Protein AF-A0A3B7RAK1-F1 (afdb_monomer_lite)

pLDDT: mean 85.75, std 10.24, range [51.78, 96.56]

Organism: NCBI:txid2319843

Secondary structure (DSSP, 8-state):
-EEEEEEEESSSSPPTT-EEEETTTTEEEE--TTSEEEEE--HHHHHHH-EEEEEE--TTSPPEEEEEETTSSS-EEEEE--HHHHHHHHHTT-

Radius of gyration: 14.2 Å; chains: 1; bounding box: 39×22×36 Å

Foldseek 3Di:
DKAKAFEAEPDDFQDWQFWKAWPQLRDTWTAHSNRMTMDDDDPVSLVVRQKTKIWTDDPPWDIWIDIDRRPDDDHDYHYTDGPVRVVVVVVVVD

Structure (mmCIF, N/CA/C/O backbone):
data_AF-A0A3B7RAK1-F1
#
_entry.id   AF-A0A3B7RAK1-F1
#
loop_
_atom_site.group_PDB
_atom_site.id
_atom_site.type_symbol
_atom_site.label_atom_id
_atom_site.label_alt_id
_atom_site.label_comp_id
_atom_site.label_asym_id
_atom_site.label_entity_id
_atom_site.label_seq_id
_atom_site.pdbx_PDB_ins_code
_atom_site.Cartn_x
_atom_site.Cartn_y
_atom_site.Cartn_z
_atom_site.occupancy
_atom_site.B_iso_or_equiv
_atom_site.auth_seq_id
_atom_site.auth_comp_id
_atom_site.auth_asym_id
_atom_site.auth_atom_id
_atom_site.pdbx_PDB_model_num
ATOM 1 N N . MET A 1 1 ? -12.130 3.850 8.930 1.00 78.88 1 MET A N 1
ATOM 2 C CA . MET A 1 1 ? -11.192 4.815 8.322 1.00 78.88 1 MET A CA 1
ATOM 3 C C . MET A 1 1 ? -10.821 4.343 6.925 1.00 78.88 1 MET A C 1
ATOM 5 O O . MET A 1 1 ? -10.650 3.140 6.747 1.00 78.88 1 MET A O 1
ATOM 9 N N . TYR A 1 2 ? -10.704 5.269 5.971 1.00 77.50 2 TYR A N 1
ATOM 10 C CA . TYR A 1 2 ? -10.346 4.981 4.583 1.00 77.50 2 TYR A CA 1
ATOM 11 C C . TYR A 1 2 ? -8.986 5.593 4.230 1.00 77.50 2 TYR A C 1
ATOM 13 O O . TYR A 1 2 ? -8.809 6.804 4.352 1.00 77.50 2 TYR A O 1
ATOM 21 N N . CYS A 1 3 ? -8.051 4.760 3.776 1.00 82.12 3 CYS A N 1
ATOM 22 C CA . CYS A 1 3 ? -6.773 5.186 3.212 1.00 82.12 3 CYS A CA 1
ATOM 23 C C . CYS A 1 3 ? -6.663 4.675 1.776 1.00 82.12 3 CYS A C 1
ATOM 25 O O . CYS A 1 3 ? -7.151 3.593 1.449 1.00 82.12 3 CYS A O 1
ATOM 27 N N . TRP A 1 4 ? -5.977 5.423 0.922 1.00 88.19 4 TRP A N 1
ATOM 28 C CA . TRP A 1 4 ? -5.732 5.013 -0.455 1.00 88.19 4 TRP A CA 1
ATOM 29 C C . TRP A 1 4 ? -4.346 5.452 -0.907 1.00 88.19 4 TRP A C 1
ATOM 31 O O . TRP A 1 4 ? -3.688 6.276 -0.267 1.00 88.19 4 TRP A O 1
ATOM 41 N N . GLY A 1 5 ? -3.888 4.875 -2.005 1.00 88.38 5 GLY A N 1
ATOM 42 C CA . GLY A 1 5 ? -2.611 5.226 -2.591 1.00 88.38 5 GLY A CA 1
ATOM 43 C C . GLY A 1 5 ? -2.444 4.647 -3.978 1.00 88.38 5 GLY A C 1
ATOM 44 O O . GLY A 1 5 ? -3.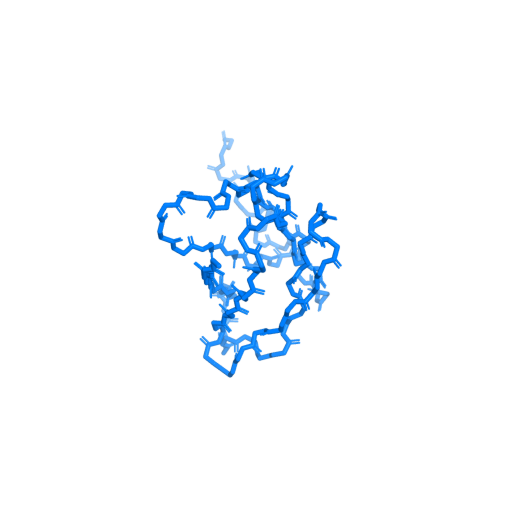355 4.025 -4.527 1.00 88.38 5 GLY A O 1
ATOM 45 N N . TYR A 1 6 ? -1.269 4.867 -4.540 1.00 88.75 6 TYR A N 1
ATOM 46 C CA . TYR A 1 6 ? -0.892 4.349 -5.840 1.00 88.75 6 TYR A CA 1
ATOM 47 C C . TYR A 1 6 ? 0.554 3.879 -5.832 1.00 88.75 6 TYR A C 1
ATOM 49 O O . TYR A 1 6 ? 1.422 4.447 -5.162 1.00 88.75 6 TYR A O 1
ATOM 57 N N . VAL A 1 7 ? 0.789 2.823 -6.603 1.00 84.06 7 VAL A N 1
ATOM 58 C CA . VAL A 1 7 ? 2.124 2.346 -6.934 1.00 84.06 7 VAL A CA 1
ATOM 59 C C . VAL A 1 7 ? 2.386 2.678 -8.396 1.00 84.06 7 VAL A C 1
ATOM 61 O O . VAL A 1 7 ? 1.657 2.235 -9.285 1.00 84.06 7 VAL A O 1
ATOM 64 N N . SER A 1 8 ? 3.421 3.472 -8.642 1.00 80.00 8 SER A N 1
ATOM 65 C CA . SER A 1 8 ? 3.889 3.833 -9.982 1.00 80.00 8 SER A CA 1
ATOM 66 C C . SER A 1 8 ? 5.249 3.200 -10.250 1.00 80.00 8 SER A C 1
ATOM 68 O O . SER A 1 8 ? 6.116 3.198 -9.380 1.00 80.00 8 SER A O 1
ATOM 70 N N . GLY A 1 9 ? 5.435 2.664 -11.458 1.00 70.94 9 GLY A N 1
ATOM 71 C CA . GLY A 1 9 ? 6.754 2.328 -11.999 1.00 70.94 9 GLY A CA 1
ATOM 72 C C . GLY A 1 9 ? 7.269 3.454 -12.898 1.00 70.94 9 GLY A C 1
ATOM 73 O O . GLY A 1 9 ? 6.469 4.202 -13.458 1.00 70.94 9 GLY A O 1
ATOM 74 N N . TYR A 1 10 ? 8.591 3.575 -13.036 1.00 63.09 10 TYR A N 1
ATOM 75 C CA . TYR A 1 10 ? 9.236 4.616 -13.849 1.00 63.09 10 TYR A CA 1
ATOM 76 C C . TYR A 1 10 ? 9.022 4.437 -15.366 1.00 63.09 10 TYR A C 1
ATOM 78 O O . TYR A 1 10 ? 8.935 5.423 -16.096 1.00 63.09 10 TYR A O 1
ATOM 86 N N . ARG A 1 11 ? 8.875 3.198 -15.861 1.00 58.56 11 ARG A N 1
ATOM 87 C CA . ARG A 1 11 ? 8.567 2.898 -17.272 1.00 58.56 11 ARG A CA 1
ATOM 88 C C . ARG A 1 11 ? 7.640 1.689 -17.379 1.00 58.56 11 ARG A C 1
ATOM 90 O O . ARG A 1 11 ? 7.969 0.618 -16.881 1.00 58.56 11 ARG A O 1
ATOM 97 N N . GLY A 1 12 ? 6.504 1.858 -18.053 1.00 55.75 12 GLY A N 1
ATOM 98 C CA . GLY A 1 12 ? 5.577 0.769 -18.380 1.00 55.75 12 GLY A CA 1
ATOM 99 C C . GLY A 1 12 ? 4.224 0.825 -17.658 1.00 55.75 12 GLY A C 1
ATOM 100 O O . GLY A 1 12 ? 3.981 1.720 -16.844 1.00 55.75 12 GLY A O 1
ATOM 101 N N . PRO A 1 13 ? 3.307 -0.100 -17.998 1.00 56.03 13 PRO A N 1
ATOM 102 C CA . PRO A 1 13 ? 1.959 -0.132 -17.443 1.00 56.03 13 PRO A CA 1
ATOM 103 C C . PRO A 1 13 ? 2.002 -0.257 -15.919 1.00 56.03 13 PRO A C 1
ATOM 105 O O . PRO A 1 13 ? 2.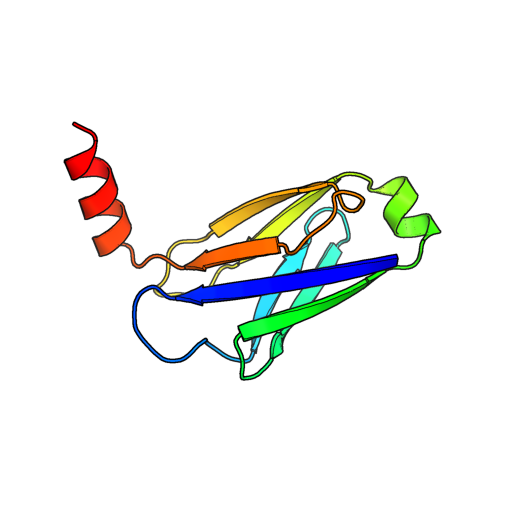832 -0.977 -15.362 1.00 56.03 13 PRO A O 1
ATOM 108 N N . ARG A 1 14 ? 1.098 0.459 -15.239 1.00 65.56 14 ARG A N 1
ATOM 109 C CA . ARG A 1 14 ? 0.981 0.422 -13.777 1.00 65.56 14 ARG A CA 1
ATOM 110 C C . ARG A 1 14 ? 0.770 -1.031 -13.343 1.00 65.56 14 ARG A C 1
ATOM 112 O O . ARG A 1 14 ? -0.219 -1.628 -13.771 1.00 65.56 14 ARG A O 1
ATOM 119 N N . PRO A 1 15 ? 1.672 -1.629 -12.546 1.00 67.00 15 PRO A N 1
ATOM 120 C CA . PRO A 1 15 ? 1.575 -3.057 -12.319 1.00 67.00 15 PRO A CA 1
ATOM 121 C C . PRO A 1 15 ? 0.350 -3.354 -11.441 1.00 67.00 15 PRO A C 1
ATOM 123 O O . PRO A 1 15 ? 0.159 -2.788 -10.359 1.00 67.00 15 PRO A O 1
ATOM 126 N N . ALA A 1 16 ? -0.526 -4.216 -11.948 1.00 79.00 16 ALA A N 1
ATOM 127 C CA . ALA A 1 16 ? -1.676 -4.726 -11.217 1.00 79.00 16 ALA A CA 1
ATOM 128 C C . ALA A 1 16 ? -1.223 -5.789 -10.206 1.00 79.00 16 ALA A C 1
ATOM 130 O O . ALA A 1 16 ? -0.201 -6.445 -10.404 1.00 79.00 16 ALA A O 1
ATOM 131 N N . ARG A 1 17 ? -2.016 -6.014 -9.152 1.00 87.62 17 ARG A N 1
ATOM 132 C CA . ARG A 1 17 ? -1.788 -7.063 -8.142 1.00 87.62 17 ARG A CA 1
ATOM 133 C C . ARG A 1 17 ? -0.442 -6.970 -7.408 1.00 87.62 17 ARG A C 1
ATOM 135 O O . ARG A 1 17 ? 0.065 -7.977 -6.920 1.00 87.62 17 ARG A O 1
ATOM 142 N N . ILE A 1 18 ? 0.119 -5.773 -7.261 1.00 90.56 18 ILE A N 1
ATOM 143 C CA . ILE A 1 18 ? 1.320 -5.559 -6.448 1.00 90.56 18 ILE A CA 1
ATOM 144 C C . ILE A 1 18 ? 0.940 -5.647 -4.969 1.00 90.56 18 ILE A C 1
ATOM 146 O O . ILE A 1 18 ? 0.045 -4.909 -4.546 1.00 90.56 18 ILE A O 1
ATOM 150 N N . PRO A 1 19 ? 1.621 -6.478 -4.162 1.00 93.69 19 PRO A N 1
ATOM 151 C CA . PRO A 1 19 ? 1.405 -6.519 -2.724 1.00 93.69 19 PRO A CA 1
ATOM 152 C C . PRO A 1 19 ? 1.974 -5.261 -2.052 1.00 93.69 19 PRO A C 1
ATOM 154 O O . PRO A 1 19 ? 3.183 -5.019 -2.059 1.00 93.69 19 PRO A O 1
ATOM 157 N N . VAL A 1 20 ? 1.098 -4.488 -1.417 1.00 94.81 20 VAL A N 1
ATOM 158 C CA . VAL A 1 20 ? 1.433 -3.331 -0.582 1.00 94.81 20 VAL A CA 1
ATOM 159 C C . VAL A 1 20 ? 1.251 -3.730 0.877 1.00 94.81 20 VAL A C 1
ATOM 161 O O . VAL A 1 20 ? 0.136 -3.994 1.335 1.00 94.81 20 VAL A O 1
ATOM 164 N N . ARG A 1 21 ? 2.358 -3.799 1.615 1.00 96.56 21 ARG A N 1
ATOM 165 C CA . ARG A 1 21 ? 2.395 -4.284 2.996 1.00 96.56 21 ARG A CA 1
ATOM 166 C C . ARG A 1 21 ? 2.394 -3.130 3.989 1.00 96.56 21 ARG A C 1
ATOM 168 O O . ARG A 1 21 ? 3.277 -2.278 3.946 1.00 96.56 21 ARG A O 1
ATOM 175 N N . PHE A 1 22 ? 1.469 -3.191 4.938 1.00 95.88 22 PHE A N 1
ATOM 176 C CA . PHE A 1 22 ? 1.358 -2.313 6.100 1.00 95.88 22 PHE A CA 1
ATOM 177 C C . PHE A 1 22 ? 1.869 -3.057 7.337 1.00 95.88 22 PHE A C 1
ATOM 179 O O . PHE A 1 22 ? 1.266 -4.040 7.788 1.00 95.88 22 PHE A O 1
ATOM 186 N N . LYS A 1 23 ? 3.034 -2.654 7.849 1.00 95.81 23 LYS A N 1
ATOM 187 C CA . LYS A 1 23 ? 3.816 -3.445 8.809 1.00 95.81 23 LYS A CA 1
ATOM 188 C C . LYS A 1 23 ? 3.168 -3.520 10.192 1.00 95.81 23 LYS A C 1
ATOM 190 O O . LYS A 1 23 ? 3.042 -4.615 10.741 1.00 95.81 23 LYS A O 1
ATOM 195 N N . ARG A 1 24 ? 2.741 -2.386 10.748 1.00 95.69 24 ARG A N 1
ATOM 196 C CA . ARG A 1 24 ? 2.135 -2.266 12.085 1.00 95.69 24 ARG A CA 1
ATOM 197 C C . ARG A 1 24 ? 0.667 -2.667 12.070 1.00 95.69 24 ARG A C 1
ATOM 199 O O . ARG A 1 24 ? 0.221 -3.328 13.003 1.00 95.69 24 ARG A O 1
ATOM 206 N N . LEU A 1 25 ? -0.063 -2.380 10.990 1.00 94.50 25 LEU A N 1
ATOM 207 C CA . LEU A 1 25 ? -1.415 -2.911 10.799 1.00 94.50 25 LEU A CA 1
ATOM 208 C C . LEU A 1 25 ? -1.434 -4.427 10.556 1.00 94.50 25 LEU A C 1
ATOM 210 O O . LEU A 1 25 ? -2.486 -5.041 10.757 1.00 94.50 25 LEU A O 1
ATOM 214 N N . ARG A 1 26 ? -0.302 -5.027 10.158 1.00 94.69 26 ARG A N 1
ATOM 215 C CA . ARG A 1 26 ? -0.170 -6.445 9.778 1.00 94.69 26 ARG A CA 1
ATOM 216 C C . ARG A 1 26 ? -1.156 -6.830 8.672 1.00 94.69 26 ARG A C 1
ATOM 218 O O . ARG A 1 26 ? -1.867 -7.824 8.780 1.00 94.69 26 ARG A O 1
ATOM 225 N N . LEU A 1 27 ? -1.229 -6.001 7.634 1.00 94.69 27 LEU A N 1
ATOM 226 C CA . LEU A 1 27 ? -2.133 -6.184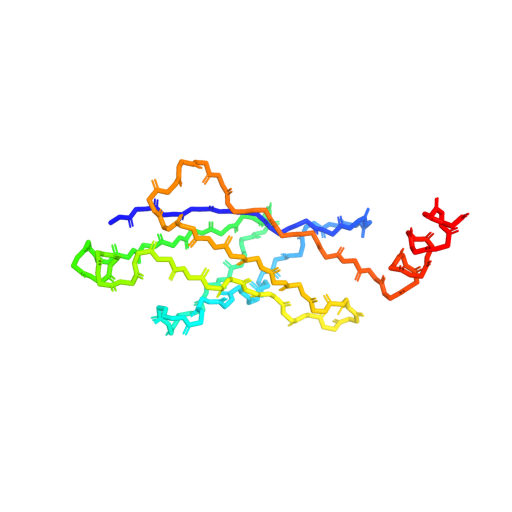 6.499 1.00 94.69 27 LEU A CA 1
ATOM 227 C C . LEU A 1 27 ? -1.370 -6.063 5.183 1.00 94.69 27 LEU A C 1
ATOM 229 O O . LEU A 1 27 ? -0.378 -5.340 5.087 1.00 94.69 27 LEU A O 1
ATOM 233 N N . THR A 1 28 ? -1.886 -6.742 4.166 1.00 95.88 28 THR A N 1
ATOM 234 C CA . THR A 1 28 ? -1.430 -6.615 2.784 1.00 95.88 28 THR A CA 1
ATOM 235 C C . THR A 1 28 ? -2.642 -6.319 1.921 1.00 95.88 28 THR A C 1
ATOM 237 O O . THR A 1 28 ? -3.645 -7.027 2.000 1.00 95.88 28 THR A O 1
ATOM 240 N N . VAL A 1 29 ? -2.546 -5.274 1.109 1.00 95.12 29 VAL A N 1
ATOM 241 C CA . VAL A 1 29 ? -3.518 -4.969 0.054 1.00 95.12 29 VAL A CA 1
ATOM 242 C C . VAL A 1 29 ? -2.838 -5.111 -1.297 1.00 95.12 29 VAL A C 1
ATOM 244 O O . VAL A 1 29 ? -1.612 -5.146 -1.376 1.00 95.12 29 VAL A O 1
ATOM 247 N N . TYR A 1 30 ? -3.630 -5.204 -2.355 1.00 93.81 30 TYR A N 1
ATOM 248 C CA . TYR A 1 30 ? -3.120 -5.383 -3.706 1.00 93.81 30 TYR A CA 1
ATOM 249 C C . TYR A 1 30 ? -3.541 -4.217 -4.585 1.00 93.81 30 TYR A C 1
ATOM 251 O O . TYR A 1 30 ? -4.655 -3.705 -4.446 1.00 93.81 30 TYR A O 1
ATOM 259 N N . THR A 1 31 ? -2.657 -3.802 -5.490 1.00 92.38 31 THR A N 1
ATOM 260 C CA . THR A 1 31 ? -3.010 -2.784 -6.478 1.00 92.38 31 THR A CA 1
ATOM 261 C C . THR A 1 31 ? -4.044 -3.306 -7.473 1.00 92.38 31 THR A C 1
ATOM 263 O O . THR A 1 31 ? -4.037 -4.469 -7.888 1.00 92.38 31 THR A O 1
ATOM 266 N N . GLN A 1 32 ? -4.942 -2.417 -7.867 1.00 91.19 32 GLN A N 1
ATOM 267 C CA . GLN A 1 32 ? -5.898 -2.566 -8.950 1.00 91.19 32 GLN A CA 1
ATOM 268 C C . GLN A 1 32 ? -5.189 -2.406 -10.310 1.00 91.19 32 GLN A C 1
ATOM 270 O O . GLN A 1 32 ? -4.023 -1.997 -10.349 1.00 91.19 32 GLN A O 1
ATOM 275 N N . PRO A 1 33 ? -5.857 -2.715 -11.440 1.00 86.75 33 PRO A N 1
ATOM 276 C CA . PRO A 1 33 ? -5.265 -2.590 -12.778 1.00 86.75 33 PRO A CA 1
ATOM 277 C C . PRO A 1 33 ? -4.732 -1.196 -13.132 1.00 86.75 33 PRO A C 1
ATOM 279 O O . PRO A 1 33 ? -3.866 -1.057 -13.985 1.00 86.75 33 PRO A O 1
ATOM 282 N N . ASP A 1 34 ? -5.222 -0.159 -12.462 1.00 85.12 34 ASP A N 1
ATOM 283 C CA . ASP A 1 34 ? -4.785 1.226 -12.628 1.00 85.12 34 ASP A CA 1
ATOM 284 C C . ASP A 1 34 ? -3.684 1.643 -11.633 1.00 85.12 34 ASP A C 1
ATOM 286 O O . ASP A 1 34 ? -3.414 2.837 -11.473 1.00 85.12 34 ASP A O 1
ATOM 290 N N . GLY A 1 35 ? -3.072 0.684 -10.931 1.00 85.94 35 GLY A N 1
ATOM 291 C CA . GLY A 1 35 ? -2.022 0.902 -9.936 1.00 85.94 35 GLY A CA 1
ATOM 292 C C . GLY A 1 35 ? -2.497 1.465 -8.595 1.00 85.94 35 GLY A C 1
ATOM 293 O O . GLY A 1 35 ? -1.667 1.650 -7.702 1.00 85.94 35 GLY A O 1
ATOM 294 N N . ARG A 1 36 ? -3.796 1.745 -8.416 1.00 91.12 36 ARG A N 1
ATOM 295 C CA . ARG A 1 36 ? -4.341 2.241 -7.144 1.00 91.12 36 ARG A CA 1
ATOM 296 C C . ARG A 1 36 ? -4.564 1.107 -6.159 1.00 91.12 36 ARG A C 1
ATOM 298 O O . ARG A 1 36 ? -4.785 -0.033 -6.546 1.00 91.12 36 ARG A O 1
ATOM 305 N N . PHE A 1 37 ? -4.551 1.410 -4.872 1.00 92.69 37 PHE A N 1
ATOM 306 C CA . PHE A 1 37 ? -5.002 0.488 -3.837 1.00 92.69 37 PHE A CA 1
ATOM 307 C C . PHE A 1 37 ? -5.871 1.219 -2.819 1.00 92.69 37 PHE A C 1
ATOM 309 O O . PHE A 1 37 ? -5.691 2.412 -2.556 1.00 92.69 37 PHE A O 1
ATOM 316 N N . HIS A 1 38 ? -6.786 0.472 -2.212 1.00 92.75 38 HIS A N 1
ATOM 317 C CA . HIS A 1 38 ? -7.668 0.952 -1.157 1.00 92.75 38 HIS A CA 1
ATOM 318 C C . HIS A 1 38 ? -7.447 0.132 0.109 1.00 92.75 38 HIS A C 1
ATOM 320 O O . HIS A 1 38 ? -7.225 -1.078 0.051 1.00 92.75 38 HIS A O 1
ATOM 326 N N . LEU A 1 39 ? -7.509 0.798 1.257 1.00 91.38 39 LEU A N 1
ATOM 327 C CA . LEU A 1 39 ? -7.337 0.191 2.564 1.00 91.38 39 LEU A CA 1
ATOM 328 C C . LEU A 1 39 ? -8.465 0.651 3.491 1.00 91.38 39 LEU A C 1
ATOM 330 O O . LEU A 1 39 ? -8.533 1.813 3.897 1.00 91.38 39 LEU A O 1
ATOM 334 N N . ASN A 1 40 ? -9.315 -0.305 3.858 1.00 90.94 40 ASN A N 1
ATOM 335 C CA . ASN A 1 40 ? -10.354 -0.134 4.863 1.00 90.94 40 ASN A CA 1
ATOM 336 C C . ASN A 1 40 ? -9.832 -0.637 6.207 1.00 90.94 40 ASN A C 1
ATOM 338 O O . ASN A 1 40 ? -9.498 -1.814 6.347 1.00 90.94 40 ASN A O 1
ATOM 342 N N . ILE A 1 41 ? -9.760 0.253 7.196 1.00 90.00 41 ILE A N 1
ATOM 343 C CA . ILE A 1 41 ? -9.286 -0.077 8.543 1.00 90.00 41 ILE A CA 1
ATOM 344 C C . ILE A 1 41 ? -10.394 0.256 9.546 1.00 90.00 41 ILE A C 1
ATOM 346 O O . ILE A 1 41 ? -10.909 1.385 9.518 1.00 90.00 41 ILE A O 1
ATOM 350 N N . PRO A 1 42 ? -10.739 -0.666 10.461 1.00 92.00 42 PRO A N 1
ATOM 351 C CA . PRO A 1 42 ? -11.530 -0.335 11.640 1.00 92.00 42 PRO A CA 1
ATOM 352 C C . PRO A 1 42 ? -10.926 0.861 12.391 1.00 92.00 42 PRO A C 1
ATOM 354 O O . PRO A 1 42 ? -9.705 0.960 12.540 1.00 92.00 42 PRO A O 1
ATOM 357 N N . LEU A 1 43 ? -11.768 1.812 12.808 1.00 90.81 43 LEU A N 1
ATOM 358 C CA . LEU A 1 43 ? -11.302 3.073 13.397 1.00 90.81 43 LEU A CA 1
ATOM 359 C C . LEU A 1 43 ? -10.496 2.841 14.684 1.00 90.81 43 LEU A C 1
ATOM 361 O O . LEU A 1 43 ? -9.455 3.459 14.874 1.00 90.81 43 LEU A O 1
ATOM 365 N N . ASP A 1 44 ? -10.928 1.904 15.521 1.00 94.31 44 ASP A N 1
ATOM 366 C CA . ASP A 1 44 ? -10.254 1.512 16.760 1.00 94.31 44 ASP A CA 1
ATOM 367 C C . ASP A 1 44 ? -8.830 0.978 16.511 1.00 94.31 44 ASP A C 1
ATOM 369 O O . ASP A 1 44 ? -7.898 1.275 17.261 1.00 94.31 44 ASP A O 1
ATOM 373 N N . LYS A 1 45 ? -8.635 0.220 15.426 1.00 92.75 45 LYS A N 1
ATOM 374 C CA . LYS A 1 45 ? -7.321 -0.275 15.009 1.00 92.75 45 LYS A CA 1
ATOM 375 C C . LYS A 1 45 ? -6.452 0.857 14.462 1.00 92.75 45 LYS A C 1
ATOM 377 O O . LYS A 1 45 ? -5.263 0.914 14.774 1.00 92.75 45 LYS A O 1
ATOM 382 N N . ALA A 1 46 ? -7.034 1.766 13.681 1.00 91.81 46 ALA A N 1
ATOM 383 C CA . ALA A 1 46 ? -6.322 2.929 13.157 1.00 91.81 46 ALA A CA 1
ATOM 384 C C . ALA A 1 46 ? -5.836 3.862 14.280 1.00 91.81 46 ALA A C 1
ATOM 386 O O . ALA A 1 46 ? -4.683 4.289 14.249 1.00 91.81 46 ALA A O 1
ATOM 387 N N . LEU A 1 47 ? -6.671 4.105 15.297 1.00 93.06 47 LEU A N 1
ATOM 388 C CA . LEU A 1 47 ? -6.325 4.903 16.480 1.00 93.06 47 LEU A CA 1
ATOM 389 C C . LEU A 1 47 ? -5.171 4.286 17.277 1.00 93.06 47 LEU A C 1
ATOM 391 O O . LEU A 1 47 ? -4.262 5.000 17.687 1.00 93.06 47 LEU A O 1
ATOM 395 N N . ARG A 1 48 ? -5.165 2.957 17.449 1.00 94.94 48 ARG A N 1
ATOM 396 C CA . ARG A 1 48 ? -4.076 2.246 18.140 1.00 94.94 48 ARG A CA 1
ATOM 397 C C . ARG A 1 48 ? -2.743 2.314 17.396 1.00 94.94 48 ARG A C 1
ATOM 399 O O . ARG A 1 48 ? -1.694 2.354 18.031 1.00 94.94 48 ARG A O 1
ATOM 406 N N . VAL A 1 49 ? -2.765 2.278 16.063 1.00 94.75 49 VAL A N 1
ATOM 407 C CA . VAL A 1 49 ? -1.535 2.291 15.257 1.00 94.75 49 VAL A CA 1
ATOM 408 C C . VAL A 1 49 ? -1.004 3.711 15.063 1.00 94.75 49 VAL A C 1
ATOM 410 O O . VAL A 1 49 ? 0.188 3.932 15.280 1.00 94.75 49 VAL A O 1
ATOM 413 N N . GLY A 1 50 ? -1.861 4.657 14.659 1.00 91.56 50 GLY A N 1
ATOM 414 C CA . GLY A 1 50 ? -1.541 6.069 14.402 1.00 91.56 50 GLY A CA 1
ATOM 415 C C . GLY A 1 50 ? -0.620 6.307 13.198 1.00 91.56 50 GLY A C 1
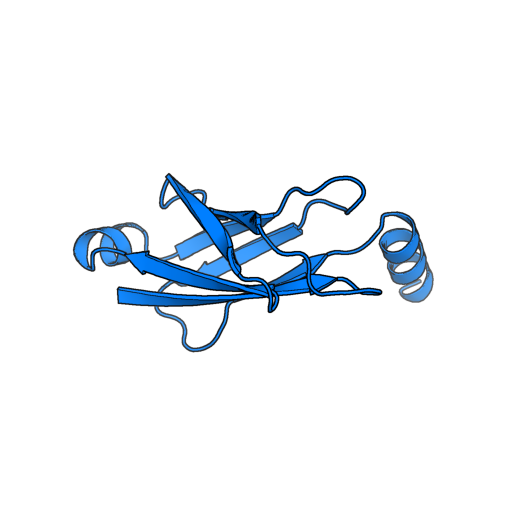ATOM 416 O O . GLY A 1 50 ? -0.961 7.031 12.265 1.00 91.56 50 GLY A O 1
ATOM 417 N N . HIS A 1 51 ? 0.537 5.653 13.190 1.00 95.19 51 HIS A N 1
ATOM 418 C CA . HIS A 1 51 ? 1.570 5.713 12.164 1.00 95.19 51 HIS A CA 1
ATOM 419 C C . HIS A 1 51 ? 1.973 4.298 11.744 1.00 95.19 51 HIS A C 1
ATOM 421 O O . HIS A 1 51 ? 2.141 3.443 12.608 1.00 95.19 51 HIS A O 1
ATOM 427 N N . ASP A 1 52 ? 2.178 4.043 10.456 1.00 95.00 52 ASP A N 1
ATOM 428 C CA . ASP A 1 52 ? 2.608 2.751 9.913 1.00 95.00 52 ASP A CA 1
ATOM 429 C C . ASP A 1 52 ? 3.801 2.903 8.950 1.00 95.00 52 ASP A C 1
ATOM 431 O O . ASP A 1 52 ? 4.048 3.977 8.412 1.00 95.00 52 ASP A O 1
ATOM 435 N N . GLU A 1 53 ? 4.534 1.817 8.726 1.00 95.69 53 GLU A N 1
ATOM 436 C CA . GLU A 1 53 ? 5.520 1.671 7.658 1.00 95.69 53 GLU A CA 1
ATOM 437 C C . GLU A 1 53 ? 4.867 0.880 6.520 1.00 95.69 53 GLU A C 1
ATOM 439 O O . GLU A 1 53 ? 4.469 -0.281 6.684 1.00 95.69 53 GLU A O 1
ATOM 444 N N . VAL A 1 54 ? 4.748 1.523 5.362 1.00 95.00 54 VAL A N 1
ATOM 445 C CA . VAL A 1 54 ? 4.162 0.943 4.153 1.00 95.00 54 VAL A CA 1
ATOM 446 C C . VAL A 1 54 ? 5.289 0.547 3.221 1.00 95.00 54 VAL A C 1
ATOM 448 O O . VAL A 1 54 ? 6.200 1.339 3.003 1.00 95.00 54 VAL A O 1
ATOM 451 N N . SER A 1 55 ? 5.251 -0.661 2.666 1.00 94.62 55 SER A N 1
ATOM 452 C CA . SER A 1 55 ? 6.314 -1.143 1.784 1.00 94.62 55 SER A CA 1
ATOM 453 C C . SER A 1 55 ? 5.805 -1.974 0.620 1.00 94.62 55 SER A C 1
ATOM 455 O O . SER A 1 55 ? 4.783 -2.654 0.715 1.00 94.62 55 SER A O 1
ATOM 457 N N . VAL A 1 56 ? 6.568 -1.944 -0.466 1.00 93.38 56 VAL A N 1
ATOM 458 C CA . VAL A 1 56 ? 6.419 -2.834 -1.615 1.00 93.38 56 VAL A CA 1
ATOM 459 C C . VAL A 1 56 ? 7.755 -3.520 -1.850 1.00 93.38 56 VAL A C 1
ATOM 461 O O . VAL A 1 56 ? 8.811 -2.884 -1.844 1.00 93.38 56 VAL A O 1
ATOM 464 N N . ASN A 1 57 ? 7.698 -4.833 -2.049 1.00 90.25 57 ASN A N 1
ATOM 465 C CA . ASN A 1 57 ? 8.832 -5.643 -2.464 1.00 90.25 57 ASN A CA 1
ATOM 466 C C . ASN A 1 57 ? 8.424 -6.424 -3.713 1.00 90.25 57 ASN A C 1
ATOM 468 O O . ASN A 1 57 ? 7.665 -7.386 -3.610 1.00 90.25 57 ASN A O 1
ATOM 472 N N . LEU A 1 58 ? 8.882 -5.969 -4.877 1.00 86.00 58 LEU A N 1
ATOM 473 C CA . LEU A 1 58 ? 8.520 -6.539 -6.169 1.00 86.00 58 LEU A CA 1
ATOM 474 C C . LEU A 1 58 ? 9.784 -6.674 -7.025 1.00 86.00 58 LEU A C 1
ATOM 476 O O . LEU A 1 58 ? 10.186 -5.693 -7.636 1.00 86.00 58 LEU A O 1
ATOM 480 N N . PRO A 1 59 ? 10.428 -7.847 -7.092 1.00 83.62 59 PRO A N 1
ATOM 481 C CA . PRO A 1 59 ? 11.546 -8.061 -8.007 1.00 83.62 59 PRO A CA 1
ATOM 482 C C . PRO A 1 59 ? 11.118 -7.857 -9.476 1.00 83.62 59 PRO A C 1
ATOM 4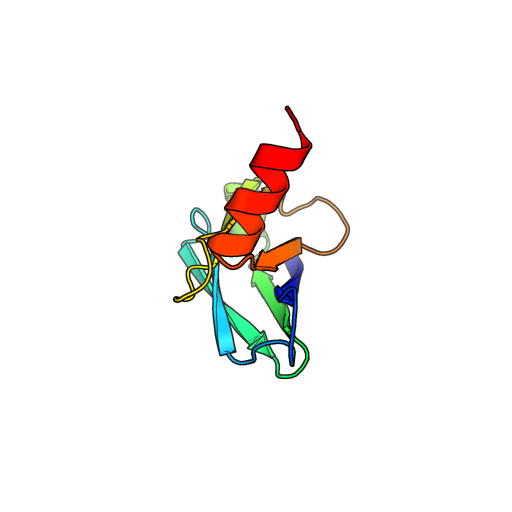84 O O . PRO A 1 59 ? 9.991 -8.217 -9.821 1.00 83.62 59 PRO A O 1
ATOM 487 N N . PRO A 1 60 ? 11.976 -7.296 -10.349 1.00 83.19 60 PRO A N 1
ATOM 488 C CA . PRO A 1 60 ? 13.366 -6.887 -10.111 1.00 83.19 60 PRO A CA 1
ATOM 489 C C . PRO A 1 60 ? 13.522 -5.479 -9.503 1.00 83.19 60 PRO A C 1
ATOM 491 O O . PRO A 1 60 ? 14.644 -4.990 -9.382 1.00 83.19 60 PRO A O 1
ATOM 494 N N . TYR A 1 61 ? 12.431 -4.804 -9.134 1.00 83.94 61 TYR A N 1
ATOM 495 C CA . TYR A 1 61 ? 12.478 -3.459 -8.566 1.00 83.94 61 TYR A CA 1
ATOM 496 C C . TYR A 1 61 ? 13.095 -3.448 -7.167 1.00 83.94 61 TYR A C 1
ATOM 498 O O . TYR A 1 61 ? 13.019 -4.407 -6.394 1.00 83.94 61 TYR A O 1
ATOM 506 N N . THR A 1 62 ? 13.680 -2.306 -6.824 1.00 84.75 62 THR A N 1
ATOM 507 C CA . THR A 1 62 ? 14.202 -2.057 -5.484 1.00 84.75 62 THR A CA 1
ATOM 508 C C . THR A 1 62 ? 13.045 -2.032 -4.489 1.00 84.75 62 THR A C 1
ATOM 510 O O . THR A 1 62 ? 11.985 -1.474 -4.774 1.00 84.75 62 THR A O 1
ATOM 513 N N . LYS A 1 63 ? 13.242 -2.610 -3.300 1.00 88.19 63 LYS A N 1
ATOM 514 C CA . LYS A 1 63 ? 12.272 -2.496 -2.206 1.00 88.19 63 LYS A CA 1
ATOM 515 C C . LYS A 1 63 ? 12.065 -1.021 -1.855 1.00 88.19 63 LYS A C 1
ATOM 517 O O . LYS A 1 63 ? 13.030 -0.304 -1.600 1.00 88.19 63 LYS A O 1
ATOM 522 N N . VAL A 1 64 ? 10.806 -0.607 -1.757 1.00 90.62 64 VAL A N 1
ATOM 523 C CA . VAL A 1 64 ? 10.427 0.759 -1.379 1.00 90.62 64 VAL A CA 1
ATOM 524 C C . VAL A 1 64 ? 9.645 0.716 -0.081 1.00 90.62 64 VAL A C 1
ATOM 526 O O . VAL A 1 64 ? 8.801 -0.160 0.115 1.00 90.62 64 VAL A O 1
ATOM 529 N N . SER A 1 65 ? 9.922 1.663 0.810 1.00 91.62 65 SER A N 1
ATOM 530 C CA . SER A 1 65 ? 9.186 1.841 2.057 1.00 91.62 65 SER A CA 1
ATOM 531 C C . SER A 1 65 ? 8.994 3.317 2.374 1.00 91.62 65 SER A C 1
ATOM 533 O O . SER A 1 65 ? 9.908 4.110 2.165 1.00 91.62 65 SER A O 1
ATOM 535 N N . ALA A 1 66 ? 7.834 3.667 2.918 1.00 89.88 66 ALA A N 1
ATOM 536 C CA . ALA A 1 66 ? 7.506 5.012 3.366 1.00 89.88 66 ALA A CA 1
ATOM 537 C C . ALA A 1 66 ? 6.789 4.962 4.721 1.00 89.88 66 ALA A C 1
ATOM 539 O O . ALA A 1 66 ? 5.932 4.105 4.952 1.00 89.88 66 ALA A O 1
ATOM 540 N N . GLY A 1 67 ? 7.124 5.898 5.610 1.00 92.19 67 GLY A N 1
ATOM 541 C CA . GLY A 1 67 ? 6.340 6.144 6.818 1.00 92.19 67 GLY A CA 1
ATOM 542 C C . GLY A 1 67 ? 5.025 6.833 6.460 1.00 92.19 67 GLY A C 1
ATOM 543 O O . GLY A 1 67 ? 5.003 7.763 5.653 1.00 92.19 67 GLY A O 1
ATOM 544 N N . LYS A 1 68 ? 3.917 6.393 7.053 1.00 91.56 68 LYS A N 1
ATOM 545 C CA . LYS A 1 68 ? 2.589 6.968 6.834 1.00 91.56 68 LYS A CA 1
ATOM 546 C C . LYS A 1 68 ? 1.887 7.195 8.161 1.00 91.56 68 LYS A C 1
ATOM 548 O O . LYS A 1 68 ? 1.538 6.252 8.863 1.00 91.56 68 LYS A O 1
ATOM 553 N N . ASN A 1 69 ? 1.579 8.456 8.455 1.00 92.75 69 ASN A N 1
ATOM 554 C CA . ASN A 1 69 ? 0.529 8.781 9.416 1.00 92.75 69 ASN A CA 1
ATOM 555 C C . ASN A 1 69 ? -0.821 8.404 8.793 1.00 92.75 69 ASN A C 1
ATOM 557 O O . ASN A 1 69 ? -1.178 8.933 7.737 1.00 92.75 69 ASN A O 1
ATOM 561 N N . LEU A 1 70 ? -1.552 7.486 9.428 1.00 90.75 70 LEU A N 1
ATOM 562 C CA . LEU A 1 70 ? -2.818 6.994 8.895 1.00 90.75 70 LEU A CA 1
ATOM 563 C C . LEU A 1 70 ? -3.817 8.142 8.731 1.00 90.75 70 LEU A C 1
ATOM 565 O O . LEU A 1 70 ? -4.521 8.171 7.732 1.00 90.75 70 LEU A O 1
ATOM 569 N N . PHE A 1 71 ? -3.814 9.118 9.644 1.00 90.50 71 PHE A N 1
ATOM 570 C CA . PHE A 1 71 ? -4.737 10.260 9.666 1.00 90.50 71 PHE A CA 1
ATOM 571 C C . PHE A 1 71 ? -4.293 11.442 8.804 1.00 90.50 71 PHE A C 1
ATOM 573 O O . PHE A 1 71 ? -5.049 12.400 8.655 1.00 90.50 71 PHE A O 1
ATOM 580 N N . ALA A 1 72 ? -3.092 11.393 8.220 1.00 90.25 72 ALA A N 1
ATOM 581 C CA . ALA A 1 72 ? -2.663 12.439 7.303 1.00 90.25 72 ALA A CA 1
ATOM 582 C C . ALA A 1 72 ? -3.483 12.374 6.004 1.00 90.25 72 ALA A C 1
ATOM 584 O O . ALA A 1 72 ? -3.608 11.281 5.433 1.00 90.25 72 ALA A O 1
ATOM 585 N N . PRO A 1 73 ? -3.984 13.519 5.507 1.00 87.38 73 PRO A N 1
ATOM 586 C CA . PRO A 1 73 ? -4.770 13.565 4.286 1.00 87.38 73 PRO A CA 1
ATOM 587 C C . PRO A 1 73 ? -3.943 13.132 3.072 1.00 87.38 73 PRO A C 1
ATOM 589 O O . PRO A 1 73 ? -2.710 13.124 3.087 1.00 87.38 73 PRO A O 1
ATOM 592 N N . GLY A 1 74 ? -4.655 12.794 2.002 1.00 87.50 74 GLY A N 1
ATOM 593 C CA . GLY A 1 74 ? -4.055 12.490 0.712 1.00 87.50 74 GLY A CA 1
ATOM 594 C C . GLY A 1 74 ? -3.507 11.064 0.568 1.00 87.50 74 GLY A C 1
ATOM 595 O O . GLY A 1 74 ? -3.466 10.277 1.527 1.00 87.50 74 GLY A O 1
ATOM 596 N N . PRO A 1 75 ? -3.121 10.721 -0.671 1.00 89.94 75 PRO A N 1
ATOM 597 C CA . PRO A 1 75 ? -2.708 9.379 -1.032 1.00 89.94 75 PRO A CA 1
ATOM 598 C C . PRO A 1 75 ? -1.338 8.998 -0.484 1.00 89.94 75 PRO A C 1
ATOM 600 O O . PRO A 1 75 ? -0.482 9.836 -0.209 1.00 89.94 75 PRO A O 1
ATOM 603 N N . ILE A 1 76 ? -1.119 7.692 -0.386 1.00 90.19 76 ILE A N 1
ATOM 604 C CA . ILE A 1 76 ? 0.210 7.109 -0.224 1.00 90.19 76 ILE A CA 1
ATOM 605 C C . ILE A 1 76 ? 0.812 6.900 -1.615 1.00 90.19 76 ILE A C 1
ATOM 607 O O . ILE A 1 76 ? 0.229 6.200 -2.442 1.00 90.19 76 ILE A O 1
ATOM 611 N N . THR A 1 77 ? 1.993 7.462 -1.848 1.00 89.44 77 THR A N 1
ATOM 612 C CA . THR A 1 77 ? 2.710 7.344 -3.122 1.00 89.44 77 THR A CA 1
ATOM 613 C C . THR A 1 77 ? 3.921 6.443 -2.957 1.00 89.44 77 THR A C 1
ATOM 615 O O . THR A 1 77 ? 4.781 6.719 -2.122 1.00 89.44 77 THR A O 1
ATOM 618 N N . LEU A 1 78 ? 4.009 5.381 -3.758 1.00 89.06 78 LEU A N 1
ATOM 619 C CA . LEU A 1 78 ? 5.157 4.474 -3.781 1.00 89.06 78 LEU A CA 1
ATOM 620 C C . LEU A 1 78 ? 5.691 4.370 -5.211 1.00 89.06 78 LEU A C 1
ATOM 622 O O . LEU A 1 78 ? 5.005 3.877 -6.103 1.00 89.06 78 LEU A O 1
ATOM 626 N N . ASN A 1 79 ? 6.924 4.832 -5.416 1.00 87.69 79 ASN A N 1
ATOM 627 C CA . ASN A 1 79 ? 7.580 4.829 -6.721 1.00 87.69 79 ASN A CA 1
ATOM 628 C C . ASN A 1 79 ? 8.575 3.678 -6.801 1.00 87.69 79 ASN A C 1
ATOM 630 O O . ASN A 1 79 ? 9.603 3.714 -6.128 1.00 87.69 79 ASN A O 1
ATOM 634 N N . LEU A 1 80 ? 8.269 2.669 -7.613 1.00 85.50 80 LEU A N 1
ATOM 635 C CA . LEU A 1 80 ? 9.176 1.562 -7.880 1.00 85.50 80 LEU A CA 1
ATOM 636 C C . LEU A 1 80 ? 10.290 2.019 -8.814 1.00 85.50 80 LEU A C 1
ATOM 638 O O . LEU A 1 80 ? 10.023 2.515 -9.909 1.00 85.50 80 LEU A O 1
ATOM 642 N N . LEU A 1 81 ? 11.525 1.813 -8.361 1.00 82.19 81 LEU A N 1
ATOM 643 C CA . LEU A 1 81 ? 12.736 2.134 -9.102 1.00 82.19 81 LEU A CA 1
ATOM 644 C C . LEU A 1 81 ? 13.513 0.852 -9.392 1.00 82.19 81 LEU A C 1
ATOM 646 O O . LEU A 1 81 ? 13.753 0.033 -8.494 1.00 82.19 81 LEU A O 1
ATOM 650 N N . CYS A 1 82 ? 13.931 0.686 -10.640 1.00 81.75 82 CYS A N 1
ATOM 651 C CA . CYS A 1 82 ? 14.867 -0.358 -11.029 1.00 81.75 82 CYS A CA 1
ATOM 652 C C . CYS A 1 82 ? 16.249 -0.089 -10.398 1.00 81.75 82 CYS A C 1
ATOM 654 O O . CYS A 1 82 ? 16.614 1.069 -10.178 1.00 81.75 82 CYS A O 1
ATOM 656 N N . PRO A 1 83 ? 17.058 -1.126 -10.109 1.00 79.62 83 PRO A N 1
ATOM 657 C CA . PRO A 1 83 ? 18.380 -0.944 -9.505 1.00 79.62 83 PRO A CA 1
ATOM 658 C C . PRO A 1 83 ? 19.306 0.001 -10.287 1.00 79.62 83 PRO A C 1
ATOM 660 O O . PRO A 1 83 ? 20.070 0.747 -9.681 1.00 79.62 83 PRO A O 1
ATOM 663 N N . GLU A 1 84 ? 19.228 -0.005 -11.619 1.00 80.19 84 GLU A N 1
ATOM 664 C CA . GLU A 1 84 ? 19.991 0.895 -12.497 1.00 80.19 84 GLU A CA 1
ATOM 665 C C . GLU A 1 84 ? 19.609 2.367 -12.283 1.00 80.19 84 GLU A C 1
ATOM 667 O O . GLU A 1 84 ? 20.477 3.227 -12.157 1.00 80.19 84 GLU A O 1
ATOM 672 N N . GLU A 1 85 ? 18.317 2.659 -12.129 1.00 75.50 85 GLU A N 1
ATOM 673 C CA . GLU A 1 85 ? 17.803 4.016 -11.892 1.00 75.50 85 GLU A CA 1
ATOM 674 C C . GLU A 1 85 ? 18.263 4.561 -10.540 1.00 75.50 85 GLU A C 1
ATOM 676 O O . GLU A 1 85 ? 18.655 5.722 -10.425 1.00 75.50 85 GLU A O 1
ATOM 681 N N . VAL A 1 86 ? 18.285 3.705 -9.515 1.00 77.94 86 VAL A N 1
ATOM 682 C CA . VAL A 1 86 ? 18.816 4.069 -8.196 1.00 77.94 86 VAL A CA 1
ATOM 683 C C . VAL A 1 86 ? 20.301 4.432 -8.288 1.00 77.94 86 VAL A C 1
ATOM 685 O O . VAL A 1 86 ? 20.738 5.360 -7.606 1.00 77.94 86 VAL A O 1
ATOM 688 N N . ARG A 1 87 ? 21.084 3.743 -9.131 1.00 79.69 87 ARG A N 1
ATOM 689 C CA . ARG A 1 87 ? 22.498 4.089 -9.359 1.00 79.69 87 ARG A CA 1
ATOM 690 C C . ARG A 1 87 ? 22.629 5.453 -10.035 1.00 79.69 87 ARG A C 1
ATOM 692 O O . ARG A 1 87 ? 23.387 6.278 -9.535 1.00 79.69 87 ARG A O 1
ATOM 699 N N . HIS A 1 88 ? 21.852 5.715 -11.088 1.00 75.50 88 HIS A N 1
ATOM 700 C CA . HIS A 1 88 ? 21.877 6.997 -11.802 1.00 75.50 88 HIS A CA 1
ATOM 701 C C . HIS A 1 88 ? 21.482 8.191 -10.920 1.00 75.50 88 HIS A C 1
ATOM 703 O O . HIS A 1 88 ? 22.139 9.231 -10.964 1.00 75.50 88 HIS A O 1
ATOM 709 N N . LEU A 1 89 ? 20.451 8.042 -10.079 1.00 75.19 89 LEU A N 1
ATOM 710 C CA . LEU A 1 89 ? 20.032 9.093 -9.144 1.00 75.19 89 LEU A CA 1
ATOM 711 C C . LEU A 1 89 ? 21.117 9.417 -8.113 1.00 75.19 89 LEU A C 1
ATOM 713 O O . LEU A 1 89 ? 21.310 10.580 -7.776 1.00 75.19 89 LEU A O 1
ATOM 717 N N . 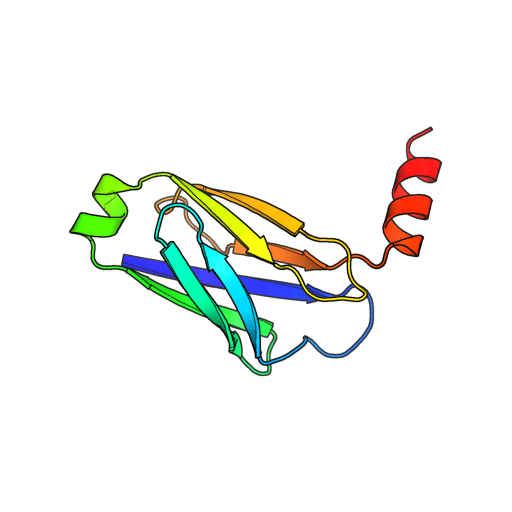ARG A 1 90 ? 21.850 8.404 -7.637 1.00 76.06 90 ARG A N 1
ATOM 718 C CA . ARG A 1 90 ? 22.948 8.599 -6.679 1.00 76.06 90 ARG A CA 1
ATOM 719 C C . ARG A 1 90 ? 24.150 9.299 -7.305 1.00 76.06 90 ARG A C 1
ATOM 721 O O . ARG A 1 90 ? 24.745 10.142 -6.648 1.00 76.06 90 ARG A O 1
ATOM 728 N N . SER A 1 91 ? 24.488 8.983 -8.555 1.00 72.94 91 SER A N 1
ATOM 729 C CA . SER A 1 91 ? 25.594 9.638 -9.268 1.00 72.94 91 SER A CA 1
ATOM 730 C C . SER A 1 91 ? 25.302 11.088 -9.660 1.00 72.94 91 SER A C 1
ATOM 732 O O . SER A 1 91 ? 26.236 11.854 -9.826 1.00 72.94 91 SER A O 1
ATOM 734 N N . ALA A 1 92 ? 24.030 11.475 -9.809 1.00 65.06 92 ALA A N 1
ATOM 735 C CA . ALA A 1 92 ? 23.640 12.847 -10.154 1.00 65.06 92 ALA A CA 1
ATOM 736 C C . ALA A 1 92 ? 23.568 13.798 -8.940 1.00 65.06 92 ALA A C 1
ATOM 738 O O . ALA A 1 92 ? 23.339 14.991 -9.110 1.00 65.06 92 ALA A O 1
ATOM 739 N N . GLN A 1 93 ? 23.705 13.269 -7.719 1.00 62.47 93 GLN A N 1
ATOM 740 C CA . GLN A 1 93 ? 23.723 14.039 -6.469 1.00 62.47 93 GLN A CA 1
ATOM 741 C C . GLN A 1 93 ? 25.145 14.257 -5.914 1.00 62.47 93 GLN A C 1
ATOM 743 O O . GLN A 1 93 ? 25.280 14.773 -4.804 1.00 62.47 93 GLN A O 1
ATOM 748 N N . GLN A 1 94 ? 26.178 13.848 -6.659 1.00 51.78 94 GLN A N 1
ATOM 749 C CA . GLN A 1 94 ? 27.598 14.093 -6.376 1.00 51.78 94 GLN A CA 1
ATOM 750 C C . GLN A 1 94 ? 28.148 15.134 -7.346 1.00 51.78 94 GLN A C 1
ATOM 752 O O . GLN A 1 94 ? 29.011 15.919 -6.900 1.00 51.78 94 GLN A O 1
#

Sequence (94 aa):
MYCWGYVSGYRGPRPARIPVRFKRLRLTVYTQPDGRFHLNIPLDKALRVGHDEVSVNLPPYTKVSAGKNLFAPGPITLNLLCPEEVRHLRSAQQ